Protein AF-A0A661IIK8-F1 (afdb_monomer_lite)

Radius of gyration: 28.59 Å; chains: 1; bounding box: 69×54×42 Å

Structure (mmCIF, N/CA/C/O backbone):
data_AF-A0A661IIK8-F1
#
_entry.id   AF-A0A661IIK8-F1
#
loop_
_atom_site.group_PDB
_atom_site.id
_atom_site.type_symbol
_atom_site.label_atom_id
_atom_site.label_alt_id
_atom_site.label_comp_id
_atom_site.label_asym_id
_atom_site.label_entity_id
_atom_site.label_seq_id
_atom_site.pdbx_PDB_ins_code
_atom_site.Cartn_x
_atom_site.Cartn_y
_atom_site.Cartn_z
_atom_site.occupancy
_atom_site.B_iso_or_equiv
_atom_site.auth_seq_id
_atom_site.auth_comp_id
_atom_site.auth_asym_id
_atom_site.auth_atom_id
_atom_site.pdbx_PDB_model_num
ATOM 1 N N . PRO A 1 1 ? 3.292 -0.056 -3.021 1.00 87.06 1 PRO A N 1
ATOM 2 C CA . PRO A 1 1 ? 3.616 0.770 -4.207 1.00 87.06 1 PRO A CA 1
ATOM 3 C C . PRO A 1 1 ? 3.740 -0.161 -5.403 1.00 87.06 1 PRO A C 1
ATOM 5 O O . PRO A 1 1 ? 4.294 -1.238 -5.221 1.00 87.06 1 PRO A O 1
ATOM 8 N N . LEU A 1 2 ? 3.185 0.209 -6.551 1.00 91.50 2 LEU A N 1
ATOM 9 C CA . LEU A 1 2 ? 3.320 -0.544 -7.796 1.00 91.50 2 LEU A CA 1
ATOM 10 C C . LEU A 1 2 ? 4.255 0.209 -8.742 1.00 91.50 2 LEU A C 1
ATOM 12 O O . LEU A 1 2 ? 3.996 1.381 -9.037 1.00 91.50 2 LEU A O 1
ATOM 16 N N . ASP A 1 3 ? 5.306 -0.466 -9.210 1.00 92.88 3 ASP A N 1
ATOM 17 C CA . ASP A 1 3 ? 6.221 0.068 -10.219 1.00 92.88 3 ASP A CA 1
ATOM 18 C C . ASP A 1 3 ? 5.797 -0.325 -11.649 1.00 92.88 3 ASP A C 1
ATOM 20 O O . ASP A 1 3 ? 4.820 -1.040 -11.872 1.00 92.88 3 ASP A O 1
ATOM 24 N N . THR A 1 4 ? 6.535 0.168 -12.643 1.00 91.69 4 THR A N 1
ATOM 25 C CA . THR A 1 4 ? 6.293 0.024 -14.086 1.00 91.69 4 THR A CA 1
ATOM 26 C C . THR A 1 4 ? 6.172 -1.410 -14.609 1.00 91.69 4 THR A C 1
ATOM 28 O O . THR A 1 4 ? 5.684 -1.610 -15.721 1.00 91.69 4 THR A O 1
ATOM 31 N N . ASN A 1 5 ? 6.626 -2.401 -13.843 1.00 93.62 5 ASN A N 1
ATOM 32 C CA . ASN A 1 5 ? 6.613 -3.816 -14.209 1.00 93.62 5 ASN A CA 1
ATOM 33 C C . ASN A 1 5 ? 5.454 -4.616 -13.580 1.00 93.62 5 ASN A C 1
ATOM 35 O O . ASN A 1 5 ? 5.306 -5.796 -13.902 1.00 93.62 5 ASN A O 1
ATOM 39 N N . CYS A 1 6 ? 4.644 -4.006 -12.709 1.00 91.38 6 CYS A N 1
ATOM 40 C CA . CYS A 1 6 ? 3.479 -4.642 -12.100 1.00 91.38 6 CYS A CA 1
ATOM 41 C C . CYS A 1 6 ? 2.193 -4.340 -12.879 1.00 91.38 6 CYS A C 1
ATOM 43 O O . CYS A 1 6 ? 1.983 -3.223 -13.348 1.00 91.38 6 CYS A O 1
ATOM 45 N N . ASP A 1 7 ? 1.309 -5.337 -12.972 1.00 93.75 7 ASP A N 1
ATOM 46 C CA . ASP A 1 7 ? -0.026 -5.194 -13.562 1.00 93.75 7 ASP A CA 1
ATOM 47 C C . ASP A 1 7 ? -0.997 -4.559 -12.541 1.00 93.75 7 ASP A C 1
ATOM 49 O O . ASP A 1 7 ? -1.248 -5.164 -11.491 1.00 93.75 7 ASP A O 1
ATOM 53 N N . PRO A 1 8 ? -1.527 -3.346 -12.795 1.00 92.06 8 PRO A N 1
ATOM 54 C CA . PRO A 1 8 ? -2.413 -2.657 -11.862 1.00 92.06 8 PRO A CA 1
ATOM 55 C C . PRO A 1 8 ? -3.811 -3.280 -11.769 1.00 92.06 8 PRO A C 1
ATOM 57 O O . PRO A 1 8 ? -4.495 -3.021 -10.782 1.00 92.06 8 PRO A O 1
ATOM 60 N N . ASP A 1 9 ? -4.227 -4.118 -12.728 1.00 94.38 9 ASP A N 1
ATOM 61 C CA . ASP A 1 9 ? -5.567 -4.727 -12.738 1.00 94.38 9 ASP A CA 1
ATOM 62 C C . ASP A 1 9 ? -5.735 -5.806 -11.647 1.00 94.38 9 ASP A C 1
ATOM 64 O O . ASP A 1 9 ? -6.842 -6.269 -11.373 1.00 94.38 9 ASP A O 1
ATOM 68 N N . LEU A 1 10 ? -4.637 -6.203 -10.994 1.00 93.88 10 LEU A N 1
ATOM 69 C CA . LEU A 1 10 ? -4.622 -7.169 -9.892 1.00 93.88 10 LEU A CA 1
ATOM 70 C C . LEU A 1 10 ? -4.916 -6.546 -8.517 1.00 93.88 10 LEU A C 1
ATOM 72 O O . LEU A 1 10 ? -4.987 -7.274 -7.526 1.00 93.88 10 LEU A O 1
ATOM 76 N N . VAL A 1 11 ? -5.033 -5.218 -8.429 1.00 92.81 11 VAL A N 1
ATOM 77 C CA . VAL A 1 11 ? -5.180 -4.481 -7.168 1.00 92.81 11 VAL A CA 1
ATOM 78 C C . VAL A 1 11 ? -6.353 -3.511 -7.272 1.00 92.81 11 VAL A C 1
ATOM 80 O O . VAL A 1 11 ? -6.428 -2.733 -8.213 1.00 92.81 11 VAL A O 1
ATOM 83 N N . ASP A 1 12 ? -7.237 -3.497 -6.271 1.00 96.69 12 ASP A N 1
ATOM 84 C CA . ASP A 1 12 ? -8.429 -2.630 -6.279 1.00 96.69 12 ASP A CA 1
ATOM 85 C C . ASP A 1 12 ? -8.078 -1.134 -6.234 1.00 96.69 12 ASP A C 1
ATOM 87 O O . ASP A 1 12 ? -8.726 -0.295 -6.860 1.00 96.69 12 ASP A O 1
ATOM 91 N N . PHE A 1 13 ? -7.025 -0.802 -5.485 1.00 94.44 13 PHE A N 1
ATOM 92 C CA . PHE A 1 13 ? -6.524 0.558 -5.303 1.00 94.44 13 PHE A CA 1
ATOM 93 C C . PHE A 1 13 ? -5.031 0.613 -5.648 1.00 94.44 13 PHE A C 1
ATOM 95 O O . PHE A 1 13 ? -4.182 0.596 -4.750 1.00 94.44 13 PHE A O 1
ATOM 102 N N . PRO A 1 14 ? -4.678 0.630 -6.946 1.00 93.25 14 PRO A N 1
ATOM 103 C CA . PRO A 1 14 ? -3.288 0.645 -7.368 1.00 93.25 14 PRO A CA 1
ATOM 104 C C . PRO A 1 14 ? -2.655 1.997 -7.023 1.00 93.25 14 PRO A C 1
ATOM 106 O O . PRO A 1 14 ? -3.098 3.049 -7.487 1.00 93.25 14 PRO A O 1
ATOM 109 N N . ILE A 1 15 ? -1.596 1.974 -6.208 1.00 94.50 15 ILE A N 1
ATOM 110 C CA . ILE A 1 15 ? -0.842 3.179 -5.848 1.00 94.50 15 ILE A CA 1
ATOM 111 C C . ILE A 1 15 ? 0.494 3.170 -6.597 1.00 94.50 15 ILE A C 1
ATOM 113 O O . ILE A 1 15 ? 1.359 2.353 -6.254 1.00 94.50 15 ILE A O 1
ATOM 117 N N . PRO A 1 16 ? 0.694 4.058 -7.587 1.00 94.62 16 PRO A N 1
ATOM 118 C CA . PRO A 1 16 ? 1.932 4.101 -8.351 1.00 94.62 16 PRO A CA 1
ATOM 119 C C . PRO A 1 16 ? 3.100 4.534 -7.461 1.00 94.62 16 PRO A C 1
ATOM 121 O O . PRO A 1 16 ? 2.991 5.481 -6.679 1.00 94.62 16 PRO A O 1
ATOM 124 N N . GLY A 1 17 ? 4.238 3.858 -7.579 1.00 93.94 17 GLY A N 1
ATOM 125 C CA . GLY A 1 17 ? 5.444 4.213 -6.844 1.00 93.94 17 GLY A CA 1
ATOM 126 C C . GLY A 1 17 ? 6.567 3.203 -7.028 1.00 93.94 17 GLY A C 1
ATOM 127 O O . GLY A 1 17 ? 6.334 2.056 -7.372 1.00 93.94 17 GLY A O 1
ATOM 128 N N . ASN A 1 18 ? 7.790 3.631 -6.736 1.00 94.88 18 ASN A N 1
ATOM 129 C CA . ASN A 1 18 ? 8.970 2.778 -6.841 1.00 94.88 18 ASN A CA 1
ATOM 130 C C . ASN A 1 18 ? 8.979 1.736 -5.706 1.00 94.88 18 ASN A C 1
ATOM 132 O O . ASN A 1 18 ? 9.124 2.117 -4.541 1.00 94.88 18 ASN A O 1
ATOM 136 N N . ASP A 1 19 ? 8.814 0.455 -6.018 1.00 93.94 19 ASP A N 1
ATOM 137 C CA . ASP A 1 19 ? 8.862 -0.650 -5.055 1.00 93.94 19 ASP A CA 1
ATOM 138 C C . ASP A 1 19 ? 10.274 -1.230 -4.857 1.00 93.94 19 ASP A C 1
ATOM 140 O O . ASP A 1 19 ? 10.532 -1.840 -3.824 1.00 93.94 19 ASP A O 1
ATOM 144 N N . ASP A 1 20 ? 11.230 -0.948 -5.744 1.00 93.75 20 ASP A N 1
ATOM 145 C CA . ASP A 1 20 ? 12.627 -1.383 -5.598 1.00 93.75 20 ASP A CA 1
ATOM 146 C C . ASP A 1 20 ? 13.360 -0.660 -4.453 1.00 93.75 20 ASP A C 1
ATOM 148 O O . ASP A 1 20 ? 14.302 -1.174 -3.838 1.00 93.75 20 ASP A O 1
ATOM 152 N N . ALA A 1 21 ? 12.966 0.580 -4.155 1.00 96.62 21 ALA A N 1
ATOM 153 C CA . ALA A 1 21 ? 13.643 1.397 -3.157 1.00 96.62 21 ALA A CA 1
ATOM 154 C C . ALA A 1 21 ? 13.113 1.132 -1.741 1.00 96.62 21 ALA A C 1
ATOM 156 O O . ALA A 1 21 ? 11.988 1.500 -1.401 1.00 96.62 21 ALA A O 1
ATOM 157 N N . ILE A 1 22 ? 13.986 0.658 -0.844 1.00 96.44 22 ILE A N 1
ATOM 158 C CA . ILE A 1 22 ? 13.637 0.430 0.571 1.00 96.44 22 ILE A CA 1
ATOM 159 C C . ILE A 1 22 ? 13.039 1.668 1.256 1.00 96.44 22 ILE A C 1
ATOM 161 O O . ILE A 1 22 ? 12.093 1.557 2.029 1.00 96.44 22 ILE A O 1
ATOM 165 N N . ARG A 1 23 ? 13.551 2.865 0.940 1.00 96.94 23 ARG A N 1
ATOM 166 C CA . ARG A 1 23 ? 13.031 4.130 1.485 1.00 96.94 23 ARG A CA 1
ATOM 167 C C . ARG A 1 23 ? 11.598 4.409 1.035 1.00 96.94 23 ARG A C 1
ATOM 169 O O . ARG A 1 23 ? 10.821 4.938 1.818 1.00 96.94 23 ARG A O 1
ATOM 176 N N . SER A 1 24 ? 11.269 4.062 -0.208 1.00 96.44 24 SER A N 1
ATOM 177 C CA . SER A 1 24 ? 9.922 4.216 -0.758 1.00 96.44 24 SER A CA 1
ATOM 178 C C . SER A 1 24 ? 8.967 3.258 -0.055 1.00 96.44 24 SER A C 1
ATOM 180 O O . SER A 1 24 ? 7.987 3.703 0.531 1.00 96.44 24 SER A O 1
ATOM 182 N N . ILE A 1 25 ? 9.310 1.966 0.023 1.00 95.69 25 ILE A N 1
ATOM 183 C CA . ILE A 1 25 ? 8.502 0.974 0.751 1.00 95.69 25 ILE A CA 1
ATOM 184 C C . ILE A 1 25 ? 8.252 1.418 2.199 1.00 95.69 25 ILE A C 1
ATOM 186 O O . ILE A 1 25 ? 7.114 1.401 2.658 1.00 95.69 25 ILE A O 1
ATOM 190 N N . GLN A 1 26 ? 9.297 1.857 2.909 1.00 97.69 26 GLN A N 1
ATOM 191 C CA . GLN A 1 26 ? 9.173 2.346 4.284 1.00 97.69 26 GLN A CA 1
ATOM 192 C C . GLN A 1 26 ? 8.226 3.542 4.396 1.00 97.69 26 GLN A C 1
ATOM 194 O O . GLN A 1 26 ? 7.418 3.578 5.318 1.00 97.69 26 GLN A O 1
ATOM 199 N N . LEU A 1 27 ? 8.300 4.497 3.464 1.00 96.38 27 LEU A N 1
ATOM 200 C CA . LEU A 1 27 ? 7.388 5.638 3.426 1.00 96.38 27 LEU A CA 1
ATOM 201 C C . LEU A 1 27 ? 5.931 5.176 3.295 1.00 96.38 27 LEU A C 1
ATOM 203 O O . LEU A 1 27 ? 5.105 5.569 4.111 1.00 96.38 27 LEU A O 1
ATOM 207 N N . PHE A 1 28 ? 5.635 4.296 2.334 1.00 96.38 28 PHE A N 1
ATOM 208 C CA . PHE A 1 28 ? 4.282 3.766 2.139 1.00 96.38 28 PHE A CA 1
ATOM 209 C C . PHE A 1 28 ? 3.766 3.011 3.368 1.00 96.38 28 PHE A C 1
ATOM 211 O O . PHE A 1 28 ? 2.635 3.232 3.794 1.00 96.38 28 PHE A O 1
ATOM 218 N N . CYS A 1 29 ? 4.589 2.142 3.962 1.00 96.44 29 CYS A N 1
ATOM 219 C CA . CYS A 1 29 ? 4.201 1.391 5.155 1.00 96.44 29 CYS A CA 1
ATOM 220 C C . CYS A 1 29 ? 3.934 2.308 6.355 1.00 96.44 29 CYS A C 1
ATOM 222 O O . CYS A 1 29 ? 2.964 2.093 7.080 1.00 96.44 29 CYS A O 1
ATOM 224 N N . ASN A 1 30 ? 4.777 3.321 6.563 1.00 97.69 30 ASN A N 1
ATOM 225 C CA . ASN A 1 30 ? 4.620 4.266 7.666 1.00 97.69 30 ASN A CA 1
ATOM 226 C C . ASN A 1 30 ? 3.361 5.120 7.500 1.00 97.69 30 ASN A C 1
ATOM 228 O O . ASN A 1 30 ? 2.613 5.275 8.461 1.00 97.69 30 ASN A O 1
ATOM 232 N N . GLU A 1 31 ? 3.110 5.627 6.293 1.00 96.88 31 GLU A N 1
ATOM 233 C CA . GLU A 1 31 ? 1.926 6.438 6.003 1.00 96.88 31 GLU A CA 1
ATOM 234 C C . GLU A 1 31 ? 0.641 5.623 6.183 1.00 96.88 31 GLU A C 1
ATOM 236 O O . GLU A 1 31 ? -0.292 6.057 6.854 1.00 96.88 31 GLU A O 1
ATOM 241 N N . MET A 1 32 ? 0.621 4.385 5.676 1.00 96.62 32 MET A N 1
ATOM 242 C CA . MET A 1 32 ? -0.523 3.491 5.854 1.00 96.62 32 MET A CA 1
ATOM 243 C C . MET A 1 32 ? -0.764 3.169 7.336 1.00 96.62 32 MET A C 1
ATOM 245 O O . MET A 1 32 ? -1.905 3.163 7.795 1.00 96.62 32 MET A O 1
ATOM 249 N N . ALA A 1 33 ? 0.300 2.927 8.107 1.00 97.31 33 ALA A N 1
ATOM 250 C CA . ALA A 1 33 ? 0.189 2.685 9.542 1.00 97.31 33 ALA A CA 1
ATOM 251 C C . ALA A 1 33 ? -0.324 3.919 10.302 1.00 97.31 33 ALA A C 1
ATOM 253 O O . ALA A 1 33 ? -1.146 3.775 11.208 1.00 97.31 33 ALA A O 1
ATOM 254 N N . ALA A 1 34 ? 0.131 5.120 9.932 1.00 97.44 34 ALA A N 1
ATOM 255 C CA . ALA A 1 34 ? -0.351 6.372 10.506 1.00 97.44 34 ALA A CA 1
ATOM 256 C C . ALA A 1 34 ? -1.849 6.563 10.230 1.00 97.44 34 ALA A C 1
ATOM 258 O O . ALA A 1 34 ? -2.614 6.722 11.180 1.00 97.44 34 ALA A O 1
ATOM 259 N N . ALA A 1 35 ? -2.278 6.411 8.975 1.00 96.56 35 ALA A N 1
ATOM 260 C CA . ALA A 1 35 ? -3.681 6.521 8.579 1.00 96.56 35 ALA A CA 1
ATOM 261 C C . ALA A 1 35 ? -4.583 5.497 9.294 1.00 96.56 35 ALA A C 1
ATOM 263 O O . ALA A 1 35 ? -5.677 5.827 9.747 1.00 96.56 35 ALA A O 1
ATOM 264 N N . MET A 1 36 ? -4.120 4.251 9.462 1.00 95.31 36 MET A N 1
ATOM 265 C CA . MET A 1 36 ? -4.856 3.234 10.225 1.00 95.31 36 MET A CA 1
ATOM 266 C C . MET A 1 36 ? -5.016 3.609 11.702 1.00 95.31 36 MET A C 1
ATOM 268 O O . MET A 1 36 ? -6.045 3.302 12.303 1.00 95.31 36 MET A O 1
ATOM 272 N N . ASN A 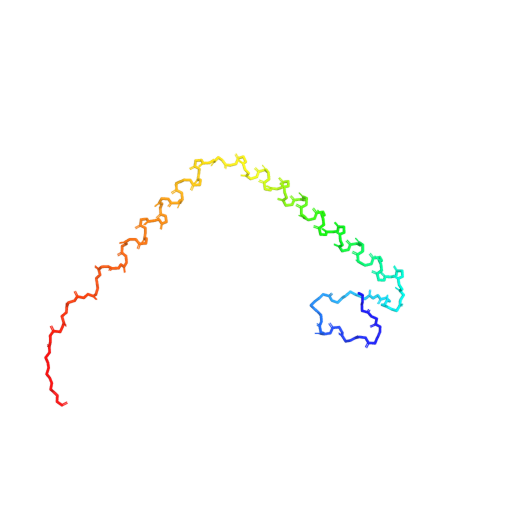1 37 ? -3.998 4.219 12.309 1.00 95.50 37 ASN A N 1
ATOM 273 C CA . ASN A 1 37 ? -4.060 4.643 13.706 1.00 95.50 37 ASN A CA 1
ATOM 274 C C . ASN A 1 37 ? -4.950 5.874 13.881 1.00 95.50 37 ASN A C 1
ATOM 276 O O . ASN A 1 37 ? -5.71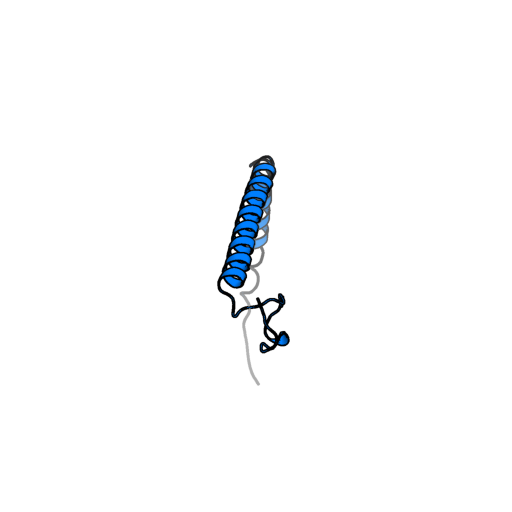9 5.915 14.836 1.00 95.50 37 ASN A O 1
ATOM 280 N N . GLU A 1 38 ? -4.887 6.825 12.951 1.00 96.00 38 GLU A N 1
ATOM 281 C CA . GLU A 1 38 ? -5.777 7.985 12.909 1.00 96.00 38 GLU A CA 1
ATOM 282 C C . GLU A 1 38 ? -7.235 7.542 12.777 1.00 96.00 38 GLU A C 1
ATOM 284 O O . GLU A 1 38 ? -8.043 7.873 13.635 1.00 96.00 38 GLU A O 1
ATOM 289 N N . GLY A 1 39 ? -7.556 6.679 11.808 1.00 95.06 39 GLY A N 1
ATOM 290 C CA . GLY A 1 39 ? -8.921 6.176 11.637 1.00 95.06 39 GLY A CA 1
ATOM 291 C C . GLY A 1 39 ? -9.450 5.414 12.858 1.00 95.06 39 GLY A C 1
ATOM 292 O O . GLY A 1 39 ? -10.627 5.518 13.193 1.00 95.06 39 GLY A O 1
ATOM 293 N N . LYS A 1 40 ? -8.586 4.676 13.569 1.00 93.56 40 LYS A N 1
ATOM 294 C CA . LYS A 1 40 ? -8.958 4.029 14.841 1.00 93.56 40 LYS A CA 1
ATOM 295 C C . LYS A 1 40 ? -9.211 5.038 15.958 1.00 93.56 40 LYS A C 1
ATOM 297 O O . LYS A 1 40 ? -10.121 4.819 16.751 1.00 93.56 40 LYS A O 1
ATOM 302 N N . ALA A 1 41 ? -8.393 6.086 16.046 1.00 94.00 41 ALA A N 1
ATOM 303 C CA . ALA A 1 41 ? -8.567 7.146 17.030 1.00 94.00 41 ALA A CA 1
ATOM 304 C C . ALA A 1 41 ? -9.869 7.912 16.768 1.00 94.00 41 ALA A C 1
ATOM 306 O O . ALA A 1 41 ? -10.678 8.022 17.681 1.00 94.00 41 ALA A O 1
ATOM 307 N N . SER A 1 42 ? -10.128 8.314 15.520 1.00 92.06 42 SER A N 1
ATOM 308 C CA . SER A 1 42 ? -11.374 8.981 15.129 1.00 92.06 42 SER A CA 1
ATOM 309 C C . SER A 1 42 ? -12.600 8.118 15.417 1.00 92.06 42 SER A C 1
ATOM 311 O O . SER A 1 42 ? -13.529 8.584 16.055 1.00 92.06 42 SER A O 1
ATOM 313 N N . LEU A 1 43 ? -12.574 6.822 15.080 1.00 89.88 43 LEU A N 1
ATOM 314 C CA . LEU A 1 43 ? -13.690 5.925 15.399 1.00 89.88 43 LEU A CA 1
ATOM 315 C C . LEU A 1 43 ? -13.925 5.785 16.914 1.00 89.88 43 LEU A C 1
ATOM 317 O O . LEU A 1 43 ? -15.061 5.583 17.341 1.00 89.88 43 LEU A O 1
ATOM 321 N N . ALA A 1 44 ? -12.868 5.835 17.727 1.00 86.25 44 ALA A N 1
ATOM 322 C CA . ALA A 1 44 ? -12.989 5.792 19.180 1.00 86.25 44 ALA A CA 1
ATOM 323 C C . ALA A 1 44 ? -13.562 7.098 19.749 1.00 86.25 44 ALA A C 1
ATOM 325 O O . ALA A 1 44 ? -14.336 7.037 20.700 1.00 86.25 44 ALA A O 1
ATOM 326 N N . GLU A 1 45 ? -13.219 8.249 19.168 1.00 81.75 45 GLU A N 1
ATOM 327 C CA . GLU A 1 45 ? -13.815 9.547 19.507 1.00 81.75 45 GLU A CA 1
ATOM 328 C C . GLU A 1 45 ? -15.293 9.598 19.093 1.00 81.75 45 GLU A C 1
ATOM 330 O O . GLU A 1 45 ? -16.147 9.890 19.927 1.00 81.75 45 GLU A O 1
ATOM 335 N N . ASP A 1 46 ? -15.614 9.175 17.869 1.00 76.06 46 ASP A N 1
ATOM 336 C CA . ASP A 1 46 ? -16.986 9.124 17.357 1.00 76.06 46 ASP A CA 1
ATOM 337 C C . ASP A 1 46 ? -17.860 8.147 18.170 1.00 76.06 46 ASP A C 1
ATOM 339 O O . ASP A 1 46 ? -19.003 8.448 18.500 1.00 76.06 46 ASP A O 1
ATOM 343 N N . ASN A 1 47 ? -17.336 6.977 18.562 1.00 60.56 47 ASN A N 1
ATOM 344 C CA . ASN A 1 47 ? -18.071 6.053 19.440 1.00 60.56 47 ASN A CA 1
ATOM 345 C C . ASN A 1 47 ? -18.150 6.536 20.892 1.00 60.56 47 ASN A C 1
ATOM 347 O O . ASN A 1 47 ? -19.092 6.166 21.587 1.00 60.56 47 ASN A O 1
ATOM 351 N N . ALA A 1 48 ? -17.196 7.335 21.373 1.00 56.47 48 ALA A N 1
ATOM 352 C CA . ALA A 1 48 ? -17.311 7.960 22.687 1.00 56.47 48 ALA A CA 1
ATOM 353 C C . ALA A 1 48 ? -18.433 9.013 22.703 1.00 56.47 48 ALA A C 1
ATOM 355 O O . ALA A 1 48 ? -19.116 9.141 23.715 1.00 56.47 48 ALA A O 1
ATOM 356 N N . GLU A 1 49 ? -18.677 9.692 21.578 1.00 46.97 49 GLU A N 1
ATOM 357 C CA . GLU A 1 49 ? -19.811 10.607 21.403 1.00 46.97 49 GLU A CA 1
ATOM 358 C C . GLU A 1 49 ? -21.156 9.856 21.299 1.00 46.97 49 GLU A C 1
ATOM 360 O O . GLU A 1 49 ? -22.162 10.295 21.852 1.00 46.97 49 GLU A O 1
ATOM 365 N N . VAL A 1 50 ? -21.186 8.662 20.691 1.00 46.28 50 VAL A N 1
ATOM 366 C CA . VAL A 1 50 ? -22.412 7.840 20.583 1.00 46.28 50 VAL A CA 1
ATOM 367 C C . VAL A 1 50 ? -22.805 7.159 21.909 1.00 46.28 50 VAL A C 1
ATOM 369 O O . VAL A 1 50 ? -23.979 6.857 22.116 1.00 46.28 50 VAL A O 1
ATOM 372 N N . VAL A 1 51 ? -21.878 6.968 22.856 1.00 44.88 51 VAL A N 1
ATOM 373 C CA . VAL A 1 51 ? -22.190 6.410 24.194 1.00 44.88 51 VAL A CA 1
ATOM 374 C C . VAL A 1 51 ? -22.935 7.416 25.098 1.00 44.88 51 VAL A C 1
ATOM 376 O O . VAL A 1 51 ? -23.512 7.014 26.109 1.00 44.88 51 VAL A O 1
ATOM 379 N N . GLU A 1 52 ?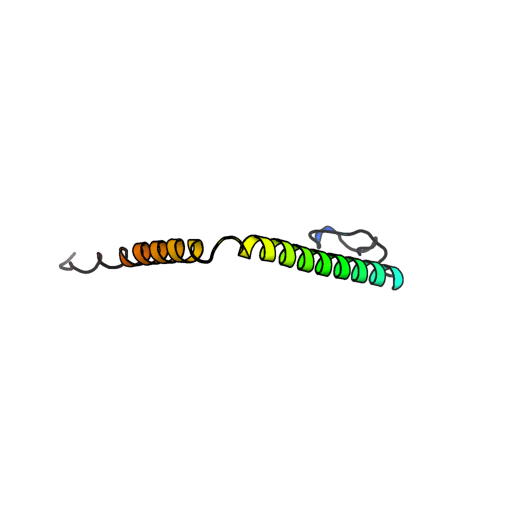 -23.031 8.700 24.725 1.00 41.28 52 GLU A N 1
ATOM 380 C CA . GLU A 1 52 ? -23.958 9.650 25.370 1.00 41.28 52 GLU A CA 1
ATOM 381 C C . GLU A 1 52 ? -25.416 9.538 24.874 1.00 41.28 52 GLU A C 1
ATOM 383 O O . GLU A 1 52 ? -26.289 10.245 25.384 1.00 41.28 52 GLU A O 1
ATOM 388 N N . VAL A 1 53 ? -25.736 8.619 23.952 1.00 49.38 53 VAL A N 1
ATOM 389 C CA . VAL A 1 53 ? -27.131 8.240 23.676 1.00 49.38 53 VAL A CA 1
ATOM 390 C C . VAL A 1 53 ? -27.511 7.081 24.600 1.00 49.38 53 VAL A C 1
ATOM 392 O O . VAL A 1 53 ? -27.040 5.954 24.487 1.00 49.38 53 VAL A O 1
ATOM 395 N N . THR A 1 54 ? -28.328 7.427 25.591 1.00 49.28 54 THR A N 1
ATOM 396 C CA . THR A 1 54 ? -28.605 6.695 26.830 1.00 49.28 54 THR A CA 1
ATOM 397 C C . THR A 1 54 ? -28.902 5.199 26.685 1.00 49.28 54 THR A C 1
ATOM 399 O O . THR A 1 54 ? -29.700 4.779 25.850 1.00 49.28 54 THR A O 1
ATOM 402 N N . GLU A 1 55 ? -28.396 4.429 27.651 1.00 51.19 55 GLU A N 1
ATOM 403 C CA . GLU A 1 55 ? -28.651 2.999 27.903 1.00 51.19 55 GLU A CA 1
ATOM 404 C C . GLU A 1 55 ? -30.145 2.601 27.964 1.00 51.19 55 GLU A C 1
ATOM 406 O O . GLU A 1 55 ? -30.478 1.419 27.920 1.00 51.19 55 GLU A O 1
ATOM 411 N N . ALA A 1 56 ? -31.058 3.577 28.023 1.00 49.75 56 ALA A N 1
ATOM 412 C CA . ALA A 1 56 ? -32.502 3.379 27.936 1.00 49.75 56 ALA A CA 1
ATOM 413 C C . ALA A 1 56 ? -32.985 3.045 26.508 1.00 49.75 56 ALA A C 1
ATOM 415 O O . ALA A 1 56 ? -33.837 2.171 26.351 1.00 49.75 56 ALA A O 1
ATOM 416 N N . GLU A 1 57 ? -32.412 3.654 25.463 1.00 50.84 57 GLU A N 1
ATOM 417 C CA . GLU A 1 57 ? -32.881 3.461 24.077 1.00 50.84 57 GLU A CA 1
ATOM 418 C C . GLU A 1 57 ? -32.521 2.057 23.550 1.00 50.84 57 GLU A C 1
ATOM 420 O O . GLU A 1 57 ? -33.298 1.413 22.847 1.00 50.84 57 GLU A O 1
ATOM 425 N N . VAL A 1 58 ? -31.389 1.503 24.003 1.00 51.34 58 VAL A N 1
ATOM 426 C CA . VAL A 1 58 ? -30.942 0.139 23.659 1.00 51.34 58 VAL A CA 1
ATOM 427 C C . VAL A 1 58 ? -31.865 -0.932 24.258 1.00 51.34 58 VAL A C 1
ATOM 429 O O . VAL A 1 58 ? -32.018 -2.016 23.688 1.00 51.34 58 VAL A O 1
ATOM 432 N N . THR A 1 59 ? -32.513 -0.644 25.393 1.00 48.19 59 THR A N 1
ATOM 433 C CA . THR A 1 59 ? -33.409 -1.611 26.042 1.00 48.19 59 THR A CA 1
ATOM 434 C C . THR A 1 59 ? -34.776 -1.719 25.375 1.00 48.19 59 THR A C 1
ATOM 436 O O . THR A 1 59 ? -35.331 -2.814 25.363 1.00 48.19 59 THR A O 1
ATOM 439 N N . GLU A 1 60 ? -35.299 -0.655 24.761 1.00 49.50 60 GLU A N 1
ATOM 440 C CA . GLU A 1 60 ? -36.613 -0.696 24.101 1.00 49.50 60 GLU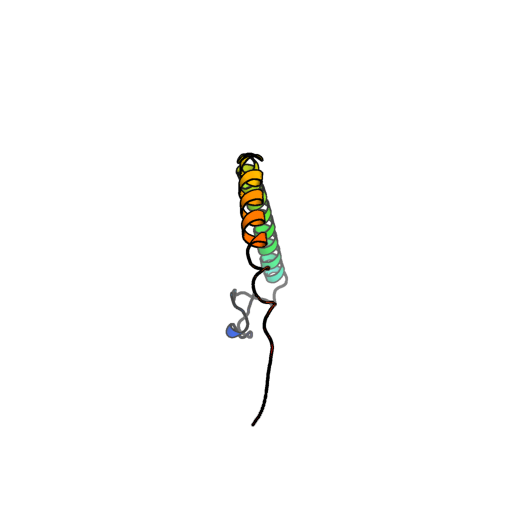 A CA 1
ATOM 441 C C . GLU A 1 60 ? -36.556 -1.456 22.764 1.00 49.50 60 GLU A C 1
ATOM 443 O O . GLU A 1 60 ? -37.375 -2.344 22.519 1.00 49.50 60 GLU A O 1
ATOM 448 N N . VAL A 1 61 ? -35.510 -1.240 21.959 1.00 51.91 61 VAL A N 1
ATOM 449 C CA . VAL A 1 61 ? -35.343 -1.914 20.654 1.00 51.91 61 VAL A CA 1
ATOM 450 C C . VAL A 1 61 ? -35.088 -3.427 20.807 1.00 51.91 61 VAL A C 1
ATOM 452 O O . VAL A 1 61 ? -35.506 -4.236 19.976 1.00 51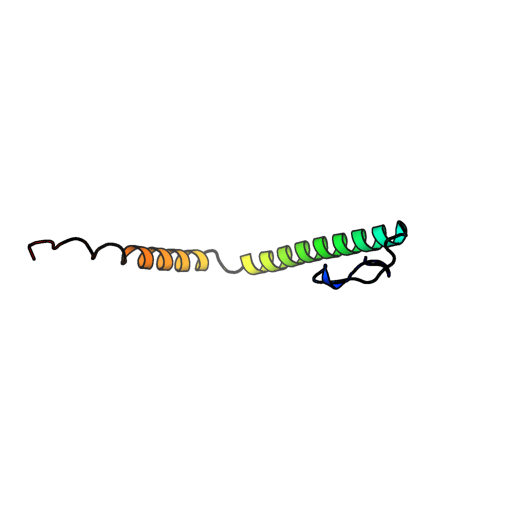.91 61 VAL A O 1
ATOM 455 N N . ALA A 1 62 ? -34.446 -3.850 21.902 1.00 50.44 62 ALA A N 1
ATOM 456 C CA . ALA A 1 62 ? -34.177 -5.264 22.181 1.00 50.44 62 ALA A CA 1
ATOM 457 C C . ALA A 1 62 ? -35.417 -6.055 22.645 1.00 50.44 62 ALA A C 1
ATOM 459 O O . ALA A 1 62 ? -35.426 -7.290 22.559 1.00 50.44 62 ALA A O 1
ATOM 460 N N . VAL A 1 63 ? -36.446 -5.370 23.154 1.00 52.25 63 VAL A N 1
ATOM 461 C CA . VAL A 1 63 ? -37.704 -5.992 23.594 1.00 52.25 63 VAL A CA 1
ATOM 462 C C . VAL A 1 63 ? -38.637 -6.194 22.399 1.00 52.25 63 VAL A C 1
ATOM 464 O O . VAL A 1 63 ? -39.176 -7.291 22.251 1.00 52.25 63 VAL A O 1
ATOM 467 N N . GLU A 1 64 ? -38.723 -5.226 21.480 1.00 51.94 64 GLU A N 1
ATOM 468 C CA . GLU A 1 64 ? -39.530 -5.365 20.255 1.00 51.94 64 GLU A CA 1
ATOM 469 C C . GLU A 1 64 ? -39.018 -6.487 19.332 1.00 51.94 64 GLU A C 1
ATOM 471 O O . GLU A 1 64 ? -39.806 -7.294 18.837 1.00 51.94 64 GLU A O 1
ATOM 476 N N . ALA A 1 65 ? -37.696 -6.648 19.188 1.00 50.38 65 ALA A N 1
ATOM 477 C CA . ALA A 1 65 ? -37.119 -7.709 18.354 1.00 50.38 65 ALA A CA 1
ATOM 478 C C . ALA A 1 65 ? -37.372 -9.138 18.886 1.00 50.38 65 ALA A C 1
ATOM 480 O O . ALA A 1 65 ? -37.306 -10.111 18.129 1.00 50.38 65 ALA A O 1
ATOM 481 N N . LYS A 1 66 ? -37.658 -9.297 20.186 1.00 49.34 66 LYS A N 1
ATOM 482 C CA . LYS A 1 66 ? -37.953 -10.609 20.789 1.00 49.34 66 LYS A CA 1
ATOM 483 C C . LYS A 1 66 ? -39.421 -11.005 20.677 1.00 49.34 66 LYS A C 1
ATOM 485 O O . LYS A 1 66 ? -39.708 -12.202 20.666 1.00 49.34 66 LYS A O 1
ATOM 490 N N . GLU A 1 67 ? -40.334 -10.044 20.574 1.00 47.62 67 GLU A N 1
ATOM 491 C CA . GLU A 1 67 ? -41.768 -10.327 20.473 1.00 47.62 67 GLU A CA 1
ATOM 492 C C . GLU A 1 67 ? -42.175 -10.737 19.045 1.00 47.62 67 GLU A C 1
ATOM 494 O O . GLU A 1 67 ? -43.046 -11.591 18.868 1.00 47.62 67 GLU A O 1
ATOM 499 N N . GLU A 1 68 ? -41.474 -10.248 18.015 1.00 45.06 68 GLU A N 1
ATOM 500 C CA . GLU A 1 68 ? -41.748 -10.619 16.618 1.00 45.06 68 GLU A CA 1
ATOM 501 C C . GLU A 1 68 ? -41.254 -12.038 16.255 1.00 45.06 68 GLU A C 1
ATOM 503 O O . GLU A 1 68 ? -41.886 -12.748 15.469 1.00 45.06 68 GLU A O 1
ATOM 508 N N . ALA A 1 69 ? -40.186 -12.525 16.898 1.00 47.09 69 ALA A N 1
ATOM 509 C CA . ALA A 1 69 ? -39.647 -13.868 16.658 1.00 47.09 69 ALA A CA 1
ATOM 510 C C . ALA A 1 69 ? -40.509 -15.008 17.250 1.00 47.09 69 ALA A C 1
ATOM 512 O O . ALA A 1 69 ? -40.374 -16.159 16.833 1.00 47.09 69 ALA A O 1
ATOM 513 N N . ALA A 1 70 ? -41.411 -14.712 18.193 1.00 45.06 70 ALA A N 1
ATOM 514 C CA . ALA A 1 70 ? -42.237 -15.714 18.873 1.00 45.06 70 ALA A CA 1
ATOM 515 C C . ALA A 1 70 ? -43.564 -16.038 18.156 1.00 45.06 70 ALA A C 1
ATOM 517 O O . ALA A 1 70 ? -44.266 -16.957 18.571 1.00 45.06 70 ALA A O 1
ATOM 518 N N . LYS A 1 71 ? -43.926 -15.321 17.079 1.00 43.78 71 LYS A N 1
ATOM 519 C CA . LYS A 1 71 ? -45.235 -15.482 16.411 1.00 43.78 71 LYS A CA 1
ATOM 520 C C . LYS A 1 71 ? -45.222 -16.341 15.134 1.00 43.78 71 LYS A C 1
ATOM 522 O O . LYS A 1 71 ? -46.290 -16.680 14.634 1.00 43.78 71 LYS A O 1
ATOM 527 N N . SER A 1 72 ? -44.055 -16.743 14.621 1.00 44.28 72 SER A N 1
ATOM 528 C CA . SER A 1 72 ? -43.940 -17.430 13.314 1.00 44.28 72 SER A CA 1
ATOM 529 C C . SER A 1 72 ? -43.710 -18.953 13.360 1.00 44.28 72 SER A C 1
ATOM 531 O O . SER A 1 72 ? -43.505 -19.556 12.311 1.00 44.28 72 SER A O 1
ATOM 533 N N . THR A 1 73 ? -43.768 -19.613 14.523 1.00 33.22 73 THR A N 1
ATOM 534 C CA . THR A 1 73 ? -43.456 -21.059 14.659 1.00 33.22 73 THR A CA 1
ATOM 535 C C . THR A 1 73 ? -44.591 -21.948 15.181 1.00 33.22 73 THR A C 1
ATOM 537 O O . THR A 1 73 ? -44.340 -23.092 15.545 1.00 33.22 73 THR A O 1
ATOM 540 N N . GLU A 1 74 ? -45.849 -21.498 15.154 1.00 42.56 74 GLU A N 1
ATOM 541 C CA . GLU A 1 74 ? -46.989 -22.324 15.594 1.00 42.56 74 GLU A CA 1
ATOM 542 C C . GLU A 1 74 ? -48.180 -22.264 14.623 1.00 42.56 74 GLU A C 1
ATOM 544 O O . GLU A 1 74 ? -49.259 -21.844 15.005 1.00 42.56 74 GLU A O 1
ATOM 549 N N . THR A 1 75 ? -48.020 -22.633 13.344 1.00 33.19 75 THR A N 1
ATOM 550 C CA . THR A 1 75 ? -49.179 -22.968 12.472 1.00 33.19 75 THR A CA 1
ATOM 551 C C . THR A 1 75 ? -48.813 -23.802 11.230 1.00 33.19 75 THR A C 1
ATOM 553 O O . THR A 1 75 ? -49.315 -23.528 10.153 1.00 33.19 75 THR A O 1
ATOM 556 N N . VAL A 1 76 ? -48.005 -24.867 11.321 1.00 35.91 76 VAL A N 1
ATOM 557 C CA . VAL A 1 76 ? -48.160 -25.996 10.366 1.00 35.91 76 VAL A CA 1
ATOM 558 C C . VAL A 1 76 ? -47.780 -27.329 11.024 1.00 35.91 76 VAL A C 1
ATOM 560 O O . VAL A 1 76 ? -46.749 -27.914 10.723 1.00 35.91 76 VAL A O 1
ATOM 563 N N . GLU A 1 77 ? -48.637 -27.852 11.896 1.00 40.25 77 GLU A N 1
ATOM 564 C CA . GLU A 1 77 ? -48.802 -29.305 12.012 1.00 40.25 77 GLU A CA 1
ATOM 565 C C . GLU A 1 77 ? -50.246 -29.594 12.423 1.00 40.25 77 GLU A C 1
ATOM 567 O O . GLU A 1 77 ? -50.653 -29.309 13.544 1.00 40.25 77 GLU A O 1
ATOM 572 N N . THR A 1 78 ? -51.053 -30.058 11.469 1.00 31.84 78 THR A N 1
ATOM 573 C CA . THR A 1 78 ? -52.079 -31.111 11.613 1.00 31.84 78 THR A CA 1
ATOM 574 C C . THR A 1 78 ? -52.963 -31.110 10.365 1.00 31.84 78 THR A C 1
ATOM 576 O O . THR A 1 78 ? -53.795 -30.226 10.196 1.00 31.84 78 THR A O 1
ATOM 579 N N . ALA A 1 79 ? -52.757 -32.093 9.481 1.00 38.59 79 ALA A N 1
ATOM 580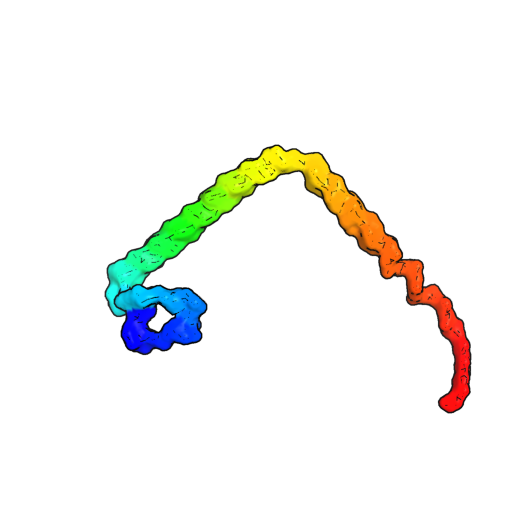 C CA . ALA A 1 79 ? -53.808 -32.849 8.778 1.00 38.59 79 ALA A CA 1
ATOM 581 C C . ALA A 1 79 ? -53.222 -33.615 7.570 1.00 38.59 79 ALA A C 1
ATOM 583 O O . ALA A 1 79 ? -53.355 -33.201 6.422 1.00 38.59 79 ALA A O 1
ATOM 584 N N . GLU A 1 80 ? -52.620 -34.780 7.824 1.00 44.06 80 GLU A N 1
ATOM 585 C CA . GLU A 1 80 ? -52.923 -35.961 6.992 1.00 44.06 80 GLU A CA 1
ATOM 586 C C . GLU A 1 80 ? -54.365 -36.414 7.340 1.00 44.06 80 GLU A C 1
ATOM 588 O O . GLU A 1 80 ? -54.781 -36.136 8.473 1.00 44.06 80 GLU A O 1
ATOM 593 N N . PRO A 1 81 ? -55.143 -37.120 6.478 1.00 46.25 81 PRO A N 1
ATOM 594 C CA . PRO A 1 81 ? -54.663 -38.256 5.674 1.00 46.25 81 PRO A CA 1
ATOM 595 C C . PRO A 1 81 ? -55.348 -38.502 4.295 1.00 46.25 81 PRO A C 1
ATOM 597 O O . PRO A 1 81 ? -56.355 -37.895 3.945 1.00 46.25 81 PRO A O 1
ATOM 600 N N . ALA A 1 82 ? -54.843 -39.539 3.606 1.00 38.12 82 ALA A N 1
ATOM 601 C CA . ALA A 1 82 ? -55.582 -40.551 2.817 1.00 38.12 82 ALA A CA 1
ATOM 602 C C . ALA A 1 82 ? -55.590 -40.521 1.259 1.00 38.12 82 ALA A C 1
ATOM 604 O O . ALA A 1 82 ? -56.328 -39.779 0.624 1.00 38.12 82 ALA A O 1
ATOM 605 N N . LYS A 1 83 ? -54.903 -41.554 0.728 1.00 39.09 83 LYS A N 1
ATOM 606 C CA . LYS A 1 83 ? -55.246 -42.513 -0.359 1.00 39.09 83 LYS A CA 1
ATOM 607 C C . LYS A 1 83 ? -55.209 -42.144 -1.862 1.00 39.09 83 LYS A C 1
ATOM 609 O O . LYS A 1 83 ? -56.029 -41.384 -2.351 1.00 39.09 83 LYS A O 1
ATOM 614 N N . GLU A 1 84 ? -54.371 -42.941 -2.549 1.00 35.75 84 GLU A N 1
ATOM 615 C CA . GLU A 1 84 ? -54.625 -43.766 -3.758 1.00 35.75 84 GLU A CA 1
ATOM 616 C C . GLU A 1 84 ? -54.959 -43.076 -5.090 1.00 35.75 84 GLU A C 1
ATOM 618 O O . GLU A 1 84 ? -56.060 -42.562 -5.238 1.00 35.75 84 GLU A O 1
ATOM 623 N N . VAL A 1 85 ? -54.035 -43.171 -6.066 1.00 40.31 85 VAL A N 1
ATOM 624 C CA . VAL A 1 85 ? -54.145 -43.902 -7.359 1.00 40.31 85 VAL A CA 1
ATOM 625 C C . VAL A 1 85 ? -52.733 -44.233 -7.853 1.00 40.31 85 VAL A C 1
ATOM 627 O O . VAL A 1 85 ? -51.853 -43.354 -7.720 1.00 40.31 85 VAL A O 1
#

Secondary structure (DSSP, 8-state):
-B-TTS-GGG-SS--B--SS-HHHHHHHHHHHHHHHHHHHHHHHHHHHHHTTS-HHHHHHHHHHHHHHTTSSSSS----------

Foldseek 3Di:
DDEPPDDQVVDPDDDYDDPVDPVGVVVVVVVVVVVVVVVVVVVVVVVVVVPVPDPVVVVVVVVVVVVVVPPPPPPDDDDDDDDDD

pLDDT: mean 71.6, std 24.62, range [31.84, 97.69]

Sequence (85 aa):
PLDTNCDPDLVDFPIPGNDDAIRSIQLFCNEMAAAMNEGKASLAEDNAEVVEVTEAEVTEVAVEAKEEAAKSTETVETAEPAKEV